Protein AF-A0A9P1DZQ3-F1 (afdb_monomer_lite)

Structure (mmCIF, N/CA/C/O backbone):
data_AF-A0A9P1DZQ3-F1
#
_entry.id   AF-A0A9P1DZQ3-F1
#
loop_
_atom_site.group_PDB
_atom_site.id
_atom_site.type_symbol
_atom_site.label_atom_id
_atom_site.label_alt_id
_atom_site.label_comp_id
_atom_site.label_asym_id
_atom_site.label_entity_id
_atom_site.label_seq_id
_atom_site.pdbx_PDB_ins_code
_atom_site.Cartn_x
_atom_site.Cartn_y
_atom_site.Cartn_z
_atom_site.occupancy
_atom_site.B_iso_or_equiv
_atom_site.auth_seq_id
_atom_site.auth_comp_id
_atom_site.auth_asym_id
_atom_site.auth_atom_id
_atom_site.pdbx_PDB_model_num
ATOM 1 N N . MET A 1 1 ? -37.084 24.582 -12.653 1.00 41.56 1 MET A N 1
ATOM 2 C CA . MET A 1 1 ? -35.909 24.182 -11.849 1.00 41.56 1 MET A CA 1
ATOM 3 C C . MET A 1 1 ? -35.627 22.712 -12.098 1.00 41.56 1 MET A C 1
ATOM 5 O O . MET A 1 1 ? -36.540 21.919 -11.925 1.00 41.56 1 MET A O 1
ATOM 9 N N . ALA A 1 2 ? -34.398 22.374 -12.483 1.00 39.38 2 ALA A N 1
ATOM 10 C CA . ALA A 1 2 ? -33.793 21.045 -12.366 1.00 39.38 2 ALA A CA 1
ATOM 11 C C . ALA A 1 2 ? -32.259 21.233 -12.365 1.00 39.38 2 ALA A C 1
ATOM 13 O O . ALA A 1 2 ? -31.767 22.214 -12.914 1.00 39.38 2 ALA A O 1
ATOM 14 N N . SER A 1 3 ? -31.543 20.355 -11.671 1.00 36.09 3 SER A N 1
ATOM 15 C CA . SER A 1 3 ? -30.169 20.495 -11.164 1.00 36.09 3 SER A CA 1
ATOM 16 C C . SER A 1 3 ? -29.034 20.879 -12.144 1.00 36.09 3 SER A C 1
ATOM 18 O O . SER A 1 3 ? -28.839 20.216 -13.150 1.00 36.09 3 SER A O 1
ATOM 20 N N . LEU A 1 4 ? -28.230 21.870 -11.716 1.00 35.09 4 LEU A N 1
ATOM 21 C CA . LEU A 1 4 ? -26.769 21.832 -11.439 1.00 35.09 4 LEU A CA 1
ATOM 22 C C . LEU A 1 4 ? -25.704 21.361 -12.473 1.00 35.09 4 LEU A C 1
ATOM 24 O O . LEU A 1 4 ? -25.807 20.296 -13.063 1.00 35.09 4 LEU A O 1
ATOM 28 N N . ASN A 1 5 ? -24.568 22.086 -12.411 1.00 31.86 5 ASN A N 1
ATOM 29 C CA . ASN A 1 5 ? -23.155 21.720 -12.691 1.00 31.86 5 ASN A CA 1
ATOM 30 C C . ASN A 1 5 ? -22.723 21.510 -14.163 1.00 31.86 5 ASN A C 1
ATOM 32 O O . ASN A 1 5 ? -23.105 20.532 -14.786 1.00 31.86 5 ASN A O 1
ATOM 36 N N . TYR A 1 6 ? -21.998 22.434 -14.812 1.00 35.94 6 TYR A N 1
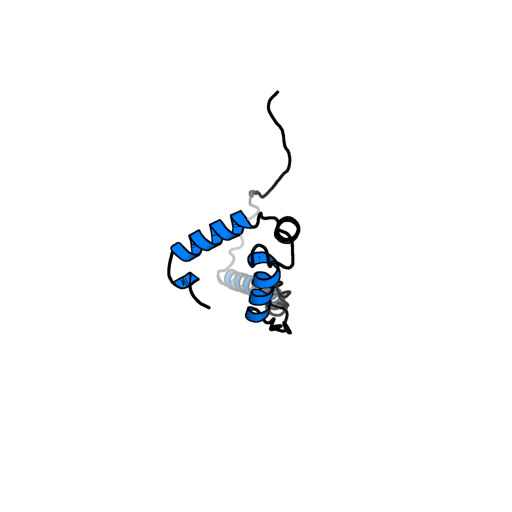ATOM 37 C CA . TYR A 1 6 ? -20.618 22.940 -14.589 1.00 35.94 6 TYR A CA 1
ATOM 38 C C . TYR A 1 6 ? -19.504 22.115 -15.283 1.00 35.94 6 TYR A C 1
ATOM 40 O O . TYR A 1 6 ? -19.441 20.899 -15.150 1.00 35.94 6 TYR A O 1
ATOM 48 N N . GLU A 1 7 ? -18.600 22.866 -15.928 1.00 33.88 7 GLU A N 1
ATOM 49 C CA . GLU A 1 7 ? -17.315 22.510 -16.566 1.00 33.88 7 GLU A CA 1
ATOM 50 C C . GLU A 1 7 ? -17.312 21.886 -17.983 1.00 33.88 7 GLU A C 1
ATOM 52 O O . GLU A 1 7 ? -18.351 21.544 -18.544 1.00 3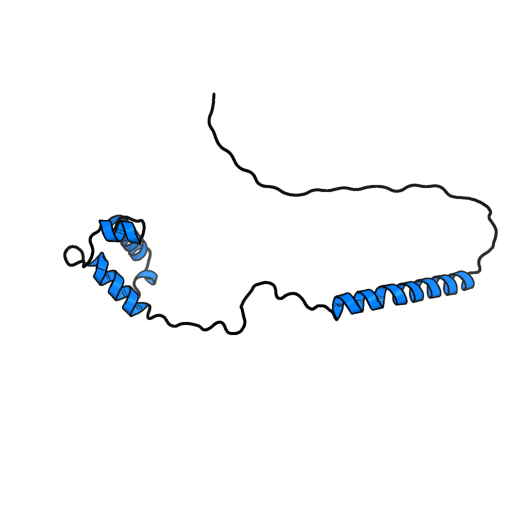3.88 7 GLU A O 1
ATOM 57 N N . SER A 1 8 ? -16.132 21.919 -18.619 1.00 43.28 8 SER A N 1
ATOM 58 C CA . SER A 1 8 ? -15.939 21.976 -20.083 1.00 43.28 8 SER A CA 1
ATOM 59 C C . SER A 1 8 ? -14.942 20.934 -20.592 1.00 43.28 8 SER A C 1
ATOM 61 O O . SER A 1 8 ? -13.991 20.629 -19.882 1.00 43.28 8 SER A O 1
ATOM 63 N N . GLU A 1 9 ? -15.056 20.522 -21.859 1.00 30.39 9 GLU A N 1
ATOM 64 C CA . GLU A 1 9 ? -13.937 19.964 -22.643 1.00 30.39 9 GLU A CA 1
ATOM 65 C C . GLU A 1 9 ? -14.167 20.150 -24.164 1.00 30.39 9 GLU A C 1
ATOM 67 O O . GLU A 1 9 ? -15.207 20.669 -24.576 1.00 30.39 9 GLU A O 1
ATOM 72 N N . SER A 1 10 ? -13.170 19.832 -25.000 1.00 40.19 10 SER A N 1
ATOM 73 C CA . SER A 1 10 ? -13.002 20.357 -26.376 1.00 40.19 10 SER A CA 1
ATOM 74 C C . SER A 1 10 ? -12.562 19.303 -27.403 1.00 40.19 10 SER A C 1
ATOM 76 O O . SER A 1 10 ? -11.889 18.366 -26.988 1.00 40.19 10 SER A O 1
ATOM 78 N N . ASP A 1 11 ? -12.798 19.518 -28.715 1.00 31.81 11 ASP A N 1
ATOM 79 C CA . ASP A 1 11 ? -11.744 19.611 -29.770 1.00 31.81 11 ASP A CA 1
ATOM 80 C C . ASP A 1 11 ? -12.304 19.904 -31.210 1.00 31.81 11 ASP A C 1
ATOM 82 O O . ASP A 1 11 ? -13.514 20.005 -31.403 1.00 31.81 11 ASP A O 1
ATOM 86 N N . SER A 1 12 ? -11.387 20.105 -32.177 1.00 38.28 12 SER A N 1
ATOM 87 C CA . SER A 1 12 ? -11.423 20.215 -33.661 1.00 38.28 12 SER A CA 1
ATOM 88 C C . SER A 1 12 ? -12.576 19.559 -34.470 1.00 38.28 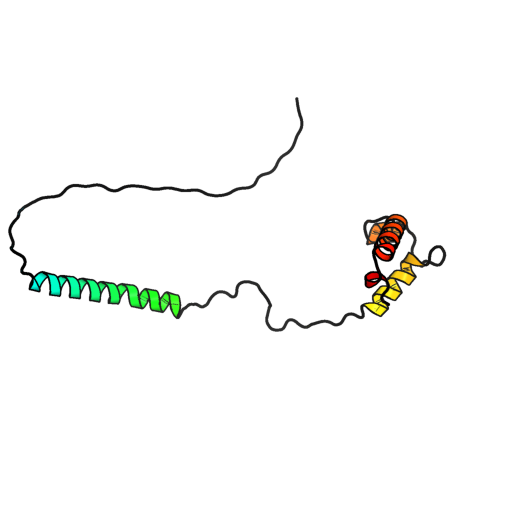12 SER A C 1
ATOM 90 O O . SER A 1 12 ? -13.209 18.608 -34.028 1.00 38.28 12 SER A O 1
ATOM 92 N N . GLY A 1 13 ? -12.918 19.965 -35.712 1.00 29.03 13 GLY A N 1
ATOM 93 C CA . GLY A 1 13 ? -12.374 20.945 -36.693 1.00 29.03 13 GLY A CA 1
ATOM 94 C C . GLY A 1 13 ? -13.415 21.197 -37.830 1.00 29.03 13 GLY A C 1
ATOM 95 O O . GLY A 1 13 ? -14.601 21.160 -37.527 1.00 29.03 13 GLY A O 1
ATOM 96 N N . THR A 1 14 ? -13.185 21.436 -39.141 1.00 33.62 14 THR A N 1
ATOM 97 C CA . THR A 1 14 ? -12.025 21.600 -40.064 1.00 33.62 14 THR A CA 1
ATOM 98 C C . THR A 1 14 ? -12.543 22.202 -41.413 1.00 33.62 14 THR A C 1
ATOM 100 O O . THR A 1 14 ? -13.709 22.006 -41.744 1.00 33.62 14 THR A O 1
ATOM 103 N N . SER A 1 15 ? -11.722 22.894 -42.231 1.00 31.25 15 SER A N 1
ATOM 104 C CA . SER A 1 15 ? -12.084 23.478 -43.561 1.00 31.25 15 SER A CA 1
ATOM 105 C C . SER A 1 15 ? -10.873 23.409 -44.528 1.00 31.25 15 SER A C 1
ATOM 107 O O . SER A 1 15 ? -9.755 23.567 -44.054 1.00 31.25 15 SER A O 1
ATOM 109 N N . SER A 1 16 ? -10.935 23.043 -45.827 1.00 47.16 16 SER A N 1
ATOM 110 C CA . SER A 1 16 ? -11.677 23.596 -46.999 1.00 47.16 16 SER A CA 1
ATOM 111 C C . SER A 1 16 ? -11.243 25.046 -47.332 1.00 47.16 16 SER A C 1
ATOM 113 O O . SER A 1 16 ? -11.084 25.830 -46.403 1.00 47.16 16 SER A O 1
ATOM 115 N N . THR A 1 17 ? -10.975 25.487 -48.577 1.00 36.03 17 THR A N 1
ATOM 116 C CA . THR A 1 17 ? -11.751 25.317 -49.834 1.00 36.03 17 THR A CA 1
ATOM 117 C C . THR A 1 17 ? -10.959 25.544 -51.156 1.00 36.03 17 THR A C 1
ATOM 119 O O . THR A 1 17 ? -9.980 26.279 -51.169 1.00 36.03 17 THR A O 1
ATOM 122 N N . ARG A 1 18 ? -11.484 25.008 -52.282 1.00 39.00 18 ARG A N 1
ATOM 123 C CA . ARG A 1 18 ? -11.679 25.602 -53.653 1.00 39.00 18 ARG A CA 1
ATOM 124 C C . ARG A 1 18 ? -10.860 26.873 -54.027 1.00 39.00 18 ARG A C 1
ATOM 126 O O . ARG A 1 18 ? -11.007 27.871 -53.339 1.00 39.00 18 ARG A O 1
ATOM 133 N N . SER A 1 19 ? -10.002 26.928 -55.068 1.00 49.75 19 SER A N 1
ATOM 134 C CA . SER A 1 19 ? -10.160 26.749 -56.551 1.00 49.75 19 SER A CA 1
ATOM 135 C C . SER A 1 19 ? -10.559 28.027 -57.340 1.00 49.75 19 SER A C 1
ATOM 137 O O . SER A 1 19 ? -11.052 28.956 -56.717 1.00 49.75 19 SER A O 1
ATOM 139 N N . LEU A 1 20 ? -10.483 27.990 -58.695 1.00 37.09 20 LEU A N 1
ATOM 140 C CA . LEU A 1 20 ? -10.859 29.018 -59.722 1.00 37.09 20 LEU A CA 1
ATOM 141 C C . LEU A 1 20 ? -9.718 29.989 -60.159 1.00 37.09 20 LEU A C 1
ATOM 143 O O . LEU A 1 20 ? -8.907 30.356 -59.322 1.00 37.09 20 LEU A O 1
ATOM 147 N N . SER A 1 21 ? -9.585 30.470 -61.419 1.00 42.66 21 SER A N 1
ATOM 148 C CA . SER A 1 21 ? -10.174 30.060 -62.727 1.00 42.66 21 SER A CA 1
ATOM 149 C C . SER A 1 21 ? -9.587 30.813 -63.963 1.00 42.66 21 SER A C 1
ATOM 151 O O . SER A 1 21 ? -9.196 31.965 -63.836 1.00 42.66 21 SER A O 1
ATOM 153 N N . LEU A 1 22 ? -9.709 30.216 -65.169 1.00 30.20 22 LEU A N 1
ATOM 154 C CA . LEU A 1 22 ? -9.884 30.861 -66.507 1.00 30.20 22 LEU A CA 1
ATOM 155 C C . LEU A 1 22 ? -8.724 31.611 -67.237 1.00 30.20 22 LEU A C 1
ATOM 157 O O . LEU A 1 22 ? -8.737 32.821 -67.411 1.00 30.20 22 LEU A O 1
ATOM 161 N N . THR A 1 23 ? -7.813 30.826 -67.827 1.00 44.44 23 THR A N 1
ATOM 162 C CA . THR A 1 23 ? -7.450 30.763 -69.278 1.00 44.44 23 THR A CA 1
ATOM 163 C C . THR A 1 23 ? -7.433 31.984 -70.243 1.00 44.44 23 THR A C 1
ATOM 165 O O . THR A 1 23 ? -8.430 32.681 -70.396 1.00 44.44 23 THR A O 1
ATOM 168 N N . LYS A 1 24 ? -6.424 31.940 -71.148 1.00 46.25 24 LYS A N 1
ATOM 169 C CA . LYS A 1 24 ? -6.359 32.397 -72.573 1.00 46.25 24 LYS A CA 1
ATOM 170 C C . LYS A 1 24 ? -5.982 33.857 -72.918 1.00 46.25 24 LYS A C 1
ATOM 172 O O . LYS A 1 24 ? -6.834 34.732 -73.033 1.00 46.25 24 LYS A O 1
ATOM 177 N N . LYS A 1 25 ? -4.738 34.013 -73.397 1.00 40.41 25 LYS A N 1
ATOM 178 C CA . LYS A 1 25 ? -4.405 34.745 -74.639 1.00 40.41 25 LYS A CA 1
ATOM 179 C C . LYS A 1 25 ? -3.428 33.917 -75.493 1.00 40.41 25 LYS A C 1
ATOM 181 O O . LYS A 1 25 ? -2.608 33.201 -74.935 1.00 40.41 25 LYS A O 1
ATOM 186 N N . SER A 1 26 ? -3.570 34.029 -76.817 1.00 32.72 26 SER A N 1
ATOM 187 C CA . SER A 1 26 ? -2.604 33.655 -77.874 1.00 32.72 26 SER A CA 1
ATOM 188 C C . SER A 1 26 ? -1.843 32.319 -77.754 1.00 32.72 26 SER A C 1
ATOM 190 O O . SER A 1 26 ? -0.718 32.264 -77.265 1.00 32.72 26 SER A O 1
ATOM 192 N N . PHE A 1 27 ? -2.424 31.293 -78.381 1.00 42.50 27 PHE A N 1
ATOM 193 C CA . PHE A 1 27 ? -1.698 30.426 -79.324 1.00 42.50 27 PHE A CA 1
ATOM 194 C C . PHE A 1 27 ? -1.040 31.313 -80.425 1.00 42.50 27 PHE A C 1
ATOM 196 O O . PHE A 1 27 ? -1.537 32.413 -80.670 1.00 42.50 27 PHE A O 1
ATOM 203 N N . ASP A 1 28 ? 0.055 30.961 -81.104 1.00 49.81 28 ASP A N 1
ATOM 204 C CA . ASP A 1 28 ? 0.811 29.703 -81.137 1.00 49.81 28 ASP A CA 1
ATOM 205 C C . ASP A 1 28 ? 2.317 29.926 -80.909 1.00 49.81 28 ASP A C 1
ATOM 207 O O . ASP A 1 28 ? 2.942 30.773 -81.548 1.00 49.81 28 ASP A O 1
ATOM 211 N N . LYS A 1 29 ? 2.935 29.052 -80.111 1.00 51.00 29 LYS A N 1
ATOM 212 C CA . LYS A 1 29 ? 4.301 28.578 -80.361 1.00 51.00 29 LYS A CA 1
ATOM 213 C C . LYS A 1 29 ? 4.236 27.058 -80.267 1.00 51.00 29 LYS A C 1
ATOM 215 O O . LYS A 1 29 ? 3.890 26.538 -79.210 1.00 51.00 29 LYS A O 1
ATOM 220 N N . GLN A 1 30 ? 4.532 26.361 -81.364 1.00 54.38 30 GLN A N 1
ATOM 221 C CA . GLN A 1 30 ? 4.682 24.902 -81.373 1.00 54.38 30 GLN A CA 1
ATOM 222 C C . GLN A 1 30 ? 5.943 24.557 -80.571 1.00 54.38 30 GLN A C 1
ATOM 224 O O . GLN A 1 30 ? 7.040 24.489 -81.122 1.00 54.38 30 GLN A O 1
ATOM 229 N N . LEU A 1 31 ? 5.785 24.454 -79.251 1.00 49.91 31 LEU A N 1
ATOM 230 C CA . LEU A 1 31 ? 6.843 24.092 -78.318 1.00 49.91 31 LEU A CA 1
ATOM 231 C C . LEU A 1 31 ? 7.281 22.667 -78.661 1.00 49.91 31 LEU A C 1
ATOM 233 O O . LEU A 1 31 ? 6.453 21.752 -78.685 1.00 49.91 31 LEU A O 1
ATOM 237 N N . THR A 1 32 ? 8.549 22.492 -79.027 1.00 62.06 32 THR A N 1
ATOM 238 C CA . THR A 1 32 ? 9.026 21.191 -79.490 1.00 62.06 32 THR A CA 1
ATOM 239 C C . THR A 1 32 ? 9.035 20.208 -78.328 1.00 62.06 32 THR A C 1
ATOM 241 O O . THR A 1 32 ? 9.066 20.586 -77.155 1.00 62.06 32 THR A O 1
ATOM 244 N N . ARG A 1 33 ? 8.988 18.911 -78.640 1.00 55.69 33 ARG A N 1
ATOM 245 C CA . ARG A 1 33 ? 8.973 17.871 -77.604 1.00 55.69 33 ARG A CA 1
ATOM 246 C C . ARG A 1 33 ? 10.210 17.959 -76.704 1.00 55.69 33 ARG A C 1
ATOM 248 O O . ARG A 1 33 ? 10.114 17.684 -75.514 1.00 55.69 33 ARG A O 1
ATOM 255 N N . ASP A 1 34 ? 11.320 18.401 -77.283 1.00 60.06 34 ASP A N 1
ATOM 256 C CA . ASP A 1 34 ? 12.624 18.518 -76.643 1.00 60.06 34 ASP A CA 1
ATOM 257 C C . ASP A 1 34 ? 12.710 19.774 -75.756 1.00 60.06 34 ASP A C 1
ATOM 259 O O . ASP A 1 34 ? 13.220 19.678 -74.642 1.00 60.06 34 ASP A O 1
ATOM 263 N N . ASP A 1 35 ? 12.090 20.901 -76.158 1.00 60.44 35 ASP A N 1
ATOM 264 C CA . ASP A 1 35 ? 11.893 22.068 -75.274 1.00 60.44 35 ASP A CA 1
ATOM 265 C C . ASP A 1 35 ? 11.176 21.654 -73.970 1.00 60.44 35 ASP A C 1
ATOM 267 O O . ASP A 1 35 ? 11.568 22.064 -72.879 1.00 60.44 35 ASP A O 1
ATOM 271 N N . VAL A 1 36 ? 10.139 20.809 -74.072 1.00 61.78 36 VAL A N 1
ATOM 272 C CA . VAL A 1 36 ? 9.366 20.325 -72.912 1.00 61.78 36 VAL A CA 1
ATOM 273 C C . VAL A 1 36 ? 10.187 19.379 -72.034 1.00 61.78 36 VAL A C 1
ATOM 275 O O . VAL A 1 36 ? 10.047 19.419 -70.809 1.00 61.78 36 VAL A O 1
ATOM 278 N N . TYR A 1 37 ? 11.051 18.538 -72.610 1.00 60.25 37 TYR A N 1
ATOM 279 C CA . TYR A 1 37 ? 11.940 17.690 -71.812 1.00 60.25 37 TYR A CA 1
ATOM 280 C C . TYR A 1 37 ? 12.984 18.517 -71.058 1.00 60.25 37 TYR A C 1
ATOM 282 O O . TYR A 1 37 ? 13.155 18.299 -69.863 1.00 60.25 37 TYR A O 1
ATOM 290 N N . GLU A 1 38 ? 13.606 19.521 -71.681 1.00 62.09 38 GLU A N 1
ATOM 291 C CA . GLU A 1 38 ? 14.555 20.390 -70.973 1.00 62.09 38 GLU A CA 1
ATOM 292 C C . GLU A 1 38 ? 13.874 21.308 -69.944 1.00 62.09 38 GLU A C 1
ATOM 294 O O . GLU A 1 38 ? 14.383 21.468 -68.834 1.00 62.09 38 GLU A O 1
ATOM 299 N N . GLU A 1 39 ? 12.682 21.845 -70.229 1.00 62.03 39 GLU A N 1
ATOM 300 C CA . GLU A 1 39 ? 11.918 22.628 -69.249 1.00 62.03 39 GLU A CA 1
ATOM 301 C C . GLU A 1 39 ? 11.455 21.760 -68.065 1.00 62.03 39 GLU A C 1
ATOM 303 O O . GLU A 1 39 ? 11.554 22.185 -66.911 1.00 62.03 39 GLU A O 1
ATOM 308 N N . THR A 1 40 ? 10.997 20.525 -68.294 1.00 65.69 40 THR A N 1
ATOM 309 C CA . THR A 1 40 ? 10.621 19.620 -67.192 1.00 65.69 40 THR A CA 1
ATOM 310 C C . THR A 1 40 ? 11.834 19.110 -66.416 1.00 65.69 40 THR A C 1
ATOM 312 O O . THR A 1 40 ? 11.775 19.093 -65.187 1.00 65.69 40 THR A O 1
ATOM 315 N N . ASN A 1 41 ? 12.957 18.805 -67.073 1.00 71.00 41 ASN A N 1
ATOM 316 C CA . ASN A 1 41 ? 14.228 18.498 -66.408 1.00 71.00 41 ASN A CA 1
ATOM 317 C C . ASN A 1 41 ? 14.686 19.671 -65.528 1.00 71.00 41 ASN A C 1
ATOM 319 O O . ASN A 1 41 ? 15.007 19.470 -64.358 1.00 71.00 41 ASN A O 1
ATOM 323 N N . SER A 1 42 ? 14.649 20.900 -66.053 1.00 74.06 42 SER A N 1
ATOM 324 C CA . SER A 1 42 ? 14.992 22.119 -65.314 1.00 74.06 42 SER A CA 1
ATOM 325 C C . SER A 1 42 ? 14.090 22.315 -64.092 1.00 74.06 42 SER A C 1
ATOM 327 O O . SER A 1 42 ? 14.590 22.478 -62.979 1.00 74.06 42 SER A O 1
ATOM 329 N N . ASN A 1 43 ? 12.768 22.183 -64.255 1.00 74.56 43 ASN A N 1
ATOM 330 C CA . ASN A 1 43 ? 11.808 22.275 -63.154 1.00 74.56 43 ASN A CA 1
ATOM 331 C C . ASN A 1 43 ? 11.998 21.167 -62.102 1.00 74.56 43 ASN A C 1
ATOM 333 O O . ASN A 1 43 ? 11.894 21.443 -60.907 1.00 74.56 43 ASN A O 1
ATOM 337 N N . VAL A 1 44 ? 12.314 19.931 -62.502 1.00 82.06 44 VAL A N 1
ATOM 338 C CA . VAL A 1 44 ? 12.610 18.824 -61.573 1.00 82.06 44 VAL A CA 1
ATOM 339 C C . VAL A 1 44 ? 13.905 19.097 -60.807 1.00 82.06 44 VAL A C 1
ATOM 341 O O . VAL A 1 44 ? 13.910 19.016 -59.580 1.00 82.06 44 VAL A O 1
ATOM 344 N N . VAL A 1 45 ? 14.979 19.500 -61.493 1.00 85.88 45 VAL A N 1
ATOM 345 C CA . VAL A 1 45 ? 16.258 19.869 -60.867 1.00 85.88 45 VAL A CA 1
ATOM 346 C C . VAL A 1 45 ? 16.077 21.039 -59.900 1.00 85.88 45 VAL A C 1
ATOM 348 O O . VAL A 1 45 ? 16.527 20.953 -58.761 1.00 85.88 45 VAL A O 1
ATOM 351 N N . GLN A 1 46 ? 15.371 22.098 -60.296 1.00 78.19 46 GLN A N 1
ATOM 352 C CA . GLN A 1 46 ? 15.098 23.262 -59.450 1.00 78.19 46 GLN A CA 1
ATOM 353 C C . GLN A 1 46 ? 14.232 22.894 -58.233 1.00 78.19 46 GLN A C 1
ATOM 355 O O . GLN A 1 46 ? 14.523 23.325 -57.116 1.00 78.19 46 GLN A O 1
ATOM 360 N N . THR A 1 47 ? 13.229 22.029 -58.417 1.00 83.56 47 THR A N 1
ATOM 361 C CA . THR A 1 47 ? 12.423 21.462 -57.322 1.00 83.56 47 THR A CA 1
ATOM 362 C C . THR A 1 47 ? 13.304 20.675 -56.349 1.00 83.56 47 THR A C 1
ATOM 364 O O . THR A 1 47 ? 13.241 20.901 -55.141 1.00 83.56 47 THR A O 1
ATOM 367 N N . CYS A 1 48 ? 14.188 19.807 -56.846 1.00 85.19 48 CYS A N 1
ATOM 368 C CA . CYS A 1 48 ? 15.146 19.082 -56.015 1.00 85.19 48 CYS A CA 1
ATOM 369 C C . CYS A 1 48 ? 16.111 20.032 -55.284 1.00 85.19 48 CYS A C 1
ATOM 371 O O . CYS A 1 48 ? 16.314 19.869 -54.086 1.00 85.19 48 CYS A O 1
ATOM 373 N N . VAL A 1 49 ? 16.654 21.053 -55.950 1.00 89.44 49 VAL A N 1
ATOM 374 C CA . VAL A 1 49 ? 17.576 22.036 -55.348 1.00 89.44 49 VAL A CA 1
ATOM 375 C C . VAL A 1 49 ? 16.920 22.845 -54.222 1.00 89.44 49 VAL A C 1
ATOM 377 O O . VAL A 1 49 ? 17.606 23.194 -53.267 1.00 89.44 49 VAL A O 1
ATOM 380 N N . VAL A 1 50 ? 15.609 23.102 -54.272 1.00 88.31 50 VAL A N 1
ATOM 381 C CA . VAL A 1 50 ? 14.882 23.771 -53.175 1.00 88.31 50 VAL A CA 1
ATOM 382 C C . VAL A 1 50 ? 14.467 22.785 -52.078 1.00 88.31 50 VAL A C 1
ATOM 384 O O . VAL A 1 50 ? 14.709 23.032 -50.896 1.00 88.31 50 VAL A O 1
ATOM 387 N N . HIS A 1 51 ? 13.854 21.656 -52.438 1.00 85.62 51 HIS A N 1
ATOM 388 C CA . HIS A 1 51 ? 13.261 20.747 -51.456 1.00 85.62 51 HIS A CA 1
ATOM 389 C C . HIS A 1 51 ? 14.276 19.813 -50.789 1.00 85.62 51 HIS A C 1
ATOM 391 O O . HIS A 1 51 ? 14.113 19.510 -49.609 1.00 85.62 51 HIS A O 1
ATOM 397 N N . VAL A 1 52 ? 15.337 19.370 -51.474 1.00 88.44 52 VAL A N 1
ATOM 398 C CA . VAL A 1 52 ? 16.325 18.446 -50.886 1.00 88.44 52 VAL A CA 1
ATOM 399 C C . VAL A 1 52 ? 17.089 19.091 -49.723 1.00 88.44 52 VAL A C 1
ATOM 401 O O . VAL A 1 52 ? 17.154 18.446 -48.680 1.00 88.44 52 VAL A O 1
ATOM 404 N N . PRO A 1 53 ? 17.583 20.345 -49.786 1.00 85.50 53 PRO A N 1
ATOM 405 C CA . PRO A 1 53 ? 18.181 20.998 -48.620 1.00 85.50 53 PRO A CA 1
ATOM 406 C C . PRO A 1 53 ? 17.204 21.168 -47.453 1.00 85.50 53 PRO A C 1
ATOM 408 O O . PRO A 1 53 ? 17.603 20.954 -46.316 1.00 85.50 53 PRO A O 1
ATOM 411 N N . VAL A 1 54 ? 15.922 21.462 -47.705 1.00 82.44 54 VAL A N 1
ATOM 412 C CA . VAL A 1 54 ? 14.896 21.552 -46.645 1.00 82.44 54 VAL A CA 1
ATOM 413 C C . VAL A 1 54 ? 14.623 20.182 -46.011 1.00 82.44 54 VAL A C 1
ATOM 415 O O . VAL A 1 54 ? 14.561 20.067 -44.786 1.00 82.44 54 VAL A O 1
ATOM 418 N N . MET A 1 55 ? 14.519 19.122 -46.817 1.00 80.06 55 MET A N 1
ATOM 419 C CA . MET A 1 55 ? 14.381 17.745 -46.329 1.00 80.06 55 MET A CA 1
ATOM 420 C C . MET A 1 55 ? 15.626 17.311 -45.543 1.00 80.06 55 MET A C 1
ATOM 422 O O . MET A 1 55 ? 15.507 16.793 -44.442 1.00 80.06 55 MET A O 1
ATOM 426 N N . ILE A 1 56 ? 16.832 17.593 -46.039 1.00 80.31 56 ILE A N 1
ATOM 427 C CA . ILE A 1 56 ? 18.091 17.320 -45.332 1.00 80.31 56 ILE A CA 1
ATOM 428 C C . ILE A 1 56 ? 18.175 18.125 -44.029 1.00 80.31 56 ILE A C 1
ATOM 430 O O . ILE A 1 56 ? 18.581 17.573 -43.011 1.00 80.31 56 ILE A O 1
ATOM 434 N N . SER A 1 57 ? 17.755 19.392 -44.006 1.00 73.25 57 SER A N 1
ATOM 435 C CA . SER A 1 57 ? 17.684 20.178 -42.771 1.00 73.25 57 SER A CA 1
ATOM 436 C C . SER A 1 57 ? 16.683 19.585 -41.781 1.00 73.25 57 SER A C 1
ATOM 438 O O . SER A 1 57 ? 17.024 19.413 -40.618 1.00 73.25 57 SER A O 1
ATOM 440 N N . THR A 1 58 ? 15.477 19.214 -42.211 1.00 65.94 58 THR A N 1
ATOM 441 C CA . THR A 1 58 ? 14.488 18.602 -41.306 1.00 65.94 58 THR A CA 1
ATOM 442 C C . THR A 1 58 ? 14.918 17.222 -40.804 1.00 65.94 58 THR A C 1
ATOM 444 O O . THR A 1 58 ? 14.660 16.926 -39.644 1.00 65.94 58 THR A O 1
ATOM 447 N N . LEU A 1 59 ? 15.621 16.422 -41.618 1.00 71.12 59 LEU A N 1
ATOM 448 C CA . LEU A 1 59 ? 16.056 15.055 -41.294 1.00 71.12 59 LEU A CA 1
ATOM 449 C C . LEU A 1 59 ? 17.384 14.983 -40.514 1.00 71.12 59 LEU A C 1
ATOM 451 O O . LEU A 1 59 ? 17.510 14.181 -39.594 1.00 71.12 59 LEU A O 1
ATOM 455 N N . LEU A 1 60 ? 18.383 15.809 -40.845 1.00 66.06 60 LEU A N 1
ATOM 456 C CA . LEU A 1 60 ? 19.682 15.831 -40.148 1.00 66.06 60 LEU A CA 1
ATOM 457 C C . LEU A 1 60 ? 19.700 16.789 -38.951 1.00 66.06 60 LEU A C 1
ATOM 459 O O . LEU A 1 60 ? 20.476 16.588 -38.017 1.00 66.06 60 LEU A O 1
ATOM 463 N N . VAL A 1 61 ? 18.826 17.801 -38.937 1.00 62.53 61 VAL A N 1
ATOM 464 C CA . VAL A 1 61 ? 18.547 18.619 -37.744 1.00 62.53 61 VAL A CA 1
ATOM 465 C C . VAL A 1 61 ? 17.342 18.050 -36.973 1.00 62.53 61 VAL A C 1
ATOM 467 O O . VAL A 1 61 ? 16.725 18.757 -36.177 1.00 62.53 61 VAL A O 1
ATOM 470 N N . GLU A 1 62 ? 17.067 16.738 -37.090 1.00 57.72 62 GLU A N 1
ATOM 471 C CA . GLU A 1 62 ? 16.265 15.975 -36.117 1.00 57.72 62 GLU A CA 1
ATOM 472 C C . GLU A 1 62 ? 16.988 15.863 -34.757 1.00 57.72 62 GLU A C 1
ATOM 474 O O . GLU A 1 62 ? 17.178 14.787 -34.183 1.00 57.72 62 GLU A O 1
ATOM 479 N N . LYS A 1 63 ? 17.276 17.009 -34.131 1.00 58.06 63 LYS A N 1
ATOM 480 C CA . LYS A 1 63 ? 17.220 17.112 -32.673 1.00 58.06 63 LYS A CA 1
ATOM 481 C C . LYS A 1 63 ? 15.759 16.966 -32.258 1.00 58.06 63 LYS A C 1
ATOM 483 O O . LYS A 1 63 ? 15.123 17.929 -31.832 1.00 58.06 63 LYS A O 1
ATOM 488 N N . LYS A 1 64 ? 15.236 15.741 -32.371 1.00 59.22 64 LYS A N 1
ATOM 489 C CA . LYS A 1 64 ? 14.013 15.321 -31.693 1.00 59.22 64 LYS A CA 1
ATOM 490 C C . LYS A 1 64 ? 14.207 15.666 -30.226 1.00 59.22 64 LYS A C 1
ATOM 492 O O . LYS A 1 64 ? 14.996 15.021 -29.536 1.00 59.22 64 LYS A O 1
ATOM 497 N N . LEU A 1 65 ? 13.519 16.715 -29.772 1.00 60.09 65 LEU A N 1
ATOM 498 C CA . LEU A 1 65 ? 13.393 17.017 -28.353 1.00 60.09 65 LEU A CA 1
ATOM 499 C C . LEU A 1 65 ? 12.968 15.705 -27.685 1.00 60.09 65 LEU A C 1
ATOM 501 O O . LEU A 1 65 ? 11.958 15.129 -28.114 1.00 60.09 65 LEU A O 1
ATOM 505 N N . PRO A 1 66 ? 13.756 15.170 -26.733 1.00 62.00 66 PRO A N 1
ATOM 506 C CA . PRO A 1 66 ? 13.484 13.857 -26.179 1.00 62.00 66 PRO A CA 1
ATOM 507 C C . PRO A 1 66 ? 12.119 13.920 -25.507 1.00 62.00 66 PRO A C 1
ATOM 509 O O . PRO A 1 66 ? 11.950 14.571 -24.474 1.00 62.00 66 PRO A O 1
ATOM 512 N N . HIS A 1 67 ? 11.136 13.272 -26.137 1.00 62.81 67 HIS A N 1
ATOM 513 C CA . HIS A 1 67 ? 9.792 13.143 -25.593 1.00 62.81 67 HIS A CA 1
ATOM 514 C C . HIS A 1 67 ? 9.945 12.535 -24.195 1.00 62.81 67 HIS A C 1
ATOM 516 O O . HIS A 1 67 ? 10.776 11.642 -24.023 1.00 62.81 67 HIS A O 1
ATOM 522 N N . GLY A 1 68 ? 9.218 13.066 -23.206 1.00 67.38 68 GLY A N 1
ATOM 523 C CA . GLY A 1 68 ? 9.580 13.062 -21.775 1.00 67.38 68 GLY A CA 1
ATOM 524 C C . GLY A 1 68 ? 9.602 11.721 -21.021 1.00 67.38 68 GLY A C 1
ATOM 525 O O . GLY A 1 68 ? 9.223 11.680 -19.853 1.00 67.38 68 GLY A O 1
ATOM 526 N N . GLY A 1 69 ? 10.023 10.634 -21.665 1.00 73.19 69 GLY A N 1
ATOM 527 C CA . GLY A 1 69 ? 10.254 9.319 -21.087 1.00 73.19 69 GLY A CA 1
ATOM 528 C C . GLY A 1 69 ? 11.509 9.241 -20.210 1.00 73.19 69 GLY A C 1
ATOM 529 O O . GLY A 1 69 ? 11.964 10.221 -19.620 1.00 73.19 69 GLY A O 1
ATOM 530 N N . SER A 1 70 ? 12.046 8.025 -20.071 1.00 69.62 70 SER A N 1
ATOM 531 C CA . SER A 1 70 ? 13.032 7.685 -19.038 1.00 69.62 70 SER A CA 1
ATOM 532 C C . SER A 1 70 ? 14.273 8.583 -19.061 1.00 69.62 70 SER A C 1
ATOM 534 O O . SER A 1 70 ? 15.152 8.423 -19.907 1.00 69.62 70 SER A O 1
ATOM 536 N N . LYS A 1 71 ? 14.393 9.471 -18.065 1.00 72.06 71 LYS A N 1
ATOM 537 C CA . LYS A 1 71 ? 15.614 10.252 -17.846 1.00 72.06 71 LYS A CA 1
ATOM 538 C C . LYS A 1 71 ? 16.796 9.311 -17.610 1.00 72.06 71 LYS A C 1
ATOM 540 O O . LYS A 1 71 ? 16.759 8.457 -16.719 1.00 72.06 71 LYS A O 1
ATOM 545 N N . PHE A 1 72 ? 17.841 9.486 -18.413 1.00 74.12 72 PHE A N 1
ATOM 546 C CA . PHE A 1 72 ? 19.128 8.827 -18.220 1.00 74.12 72 PHE A CA 1
ATOM 547 C C . PHE A 1 72 ? 19.651 9.131 -16.804 1.00 74.12 72 PHE A C 1
ATOM 549 O O . PHE A 1 72 ? 19.524 10.260 -16.331 1.00 74.12 72 PHE A O 1
ATOM 556 N N . GLY A 1 73 ? 20.167 8.119 -16.099 1.00 80.12 73 GLY A N 1
ATOM 557 C CA . GLY A 1 73 ? 20.537 8.235 -14.680 1.00 80.12 73 GLY A CA 1
ATOM 558 C C . GLY A 1 73 ? 19.421 7.933 -13.662 1.00 80.12 73 GLY A C 1
ATOM 559 O O . GLY A 1 73 ? 19.587 8.226 -12.479 1.00 80.12 73 GLY A O 1
ATOM 560 N N . ARG A 1 74 ? 18.288 7.329 -14.060 1.00 79.69 74 ARG A N 1
ATOM 561 C CA . ARG A 1 74 ? 17.254 6.851 -13.116 1.00 79.69 74 ARG A CA 1
ATOM 562 C C . ARG A 1 74 ? 17.792 5.743 -12.192 1.00 79.69 74 ARG A C 1
ATOM 564 O O . ARG A 1 74 ? 17.780 4.568 -12.551 1.00 79.69 74 ARG A O 1
ATOM 571 N N . VAL A 1 75 ? 18.177 6.100 -10.968 1.00 85.69 75 VAL A N 1
ATOM 572 C CA . VAL A 1 75 ? 18.587 5.143 -9.923 1.00 85.69 75 VAL A CA 1
ATOM 573 C C . VAL A 1 75 ? 17.384 4.338 -9.410 1.00 85.69 75 VAL A C 1
ATOM 575 O O . VAL A 1 75 ? 16.372 4.908 -8.992 1.00 85.69 75 VAL A O 1
ATOM 578 N N . TYR A 1 76 ? 17.495 3.005 -9.386 1.00 84.44 76 TYR A N 1
ATOM 579 C CA . TYR A 1 76 ? 16.517 2.144 -8.714 1.00 84.44 76 TYR A CA 1
ATOM 580 C C . TYR A 1 76 ? 16.833 2.039 -7.217 1.00 84.44 76 TYR A C 1
ATOM 582 O O . TYR A 1 76 ? 17.676 1.252 -6.791 1.00 84.44 76 TYR A O 1
ATOM 590 N N . ILE A 1 77 ? 16.123 2.822 -6.405 1.00 88.69 77 ILE A N 1
ATOM 591 C CA . ILE A 1 77 ? 16.183 2.713 -4.944 1.00 88.69 77 ILE A CA 1
ATOM 592 C C . ILE A 1 77 ? 15.448 1.434 -4.522 1.00 88.69 77 ILE A C 1
ATOM 594 O O . ILE A 1 77 ? 14.208 1.403 -4.516 1.00 88.69 77 ILE A O 1
ATOM 598 N N . ARG A 1 78 ? 16.206 0.396 -4.132 1.00 88.00 78 ARG A N 1
ATOM 599 C CA . ARG A 1 78 ? 15.667 -0.690 -3.302 1.00 88.00 78 ARG A CA 1
ATOM 600 C C . ARG A 1 78 ? 15.117 -0.067 -2.017 1.00 88.00 78 ARG A C 1
ATOM 602 O O . ARG A 1 78 ? 15.780 0.729 -1.367 1.00 88.00 78 ARG A O 1
ATOM 609 N N . ARG A 1 79 ? 13.861 -0.391 -1.729 1.00 85.94 79 ARG A N 1
ATOM 610 C CA . ARG A 1 79 ? 13.174 -0.116 -0.469 1.00 85.94 79 ARG A CA 1
ATOM 611 C C . ARG A 1 79 ? 12.714 -1.467 0.031 1.00 85.94 79 ARG A C 1
ATOM 613 O O . ARG A 1 79 ? 12.147 -2.221 -0.766 1.00 85.94 79 ARG A O 1
ATOM 620 N N . ASP A 1 80 ? 12.940 -1.755 1.296 1.00 90.75 80 ASP A N 1
ATOM 621 C CA . ASP A 1 80 ? 12.818 -3.102 1.844 1.00 90.75 80 ASP A CA 1
ATOM 622 C C . ASP A 1 80 ? 11.344 -3.444 2.066 1.00 90.75 80 ASP A C 1
ATOM 624 O O . ASP A 1 80 ? 10.724 -3.158 3.089 1.00 90.75 80 ASP A O 1
ATOM 628 N N . ARG A 1 81 ? 10.729 -3.953 0.988 1.00 89.50 81 ARG A N 1
ATOM 629 C CA . ARG A 1 81 ? 9.270 -4.062 0.864 1.00 89.50 81 ARG A CA 1
ATOM 630 C C . ARG A 1 81 ? 8.670 -5.042 1.867 1.00 89.50 81 ARG A C 1
ATOM 632 O O . ARG A 1 81 ? 7.561 -4.780 2.314 1.00 89.50 81 ARG A O 1
ATOM 639 N N . LYS A 1 82 ? 9.389 -6.126 2.192 1.00 90.50 82 LYS A N 1
ATOM 640 C CA . LYS A 1 82 ? 8.948 -7.147 3.152 1.00 90.50 82 LYS A CA 1
ATOM 641 C C . LYS A 1 82 ? 8.979 -6.595 4.575 1.00 90.50 82 LYS A C 1
ATOM 643 O O . LYS A 1 82 ? 7.915 -6.386 5.133 1.00 90.50 82 LYS A O 1
ATOM 648 N N . GLU A 1 83 ? 10.138 -6.148 5.059 1.00 92.62 83 GLU A N 1
ATOM 649 C CA . GLU A 1 83 ? 10.262 -5.476 6.364 1.00 92.62 83 GLU A CA 1
ATOM 650 C C . GLU A 1 83 ? 9.236 -4.340 6.539 1.00 92.62 83 GLU A C 1
ATOM 652 O O . GLU A 1 83 ? 8.527 -4.278 7.540 1.00 92.62 83 GLU A O 1
ATOM 657 N N . ARG A 1 84 ? 9.064 -3.471 5.533 1.00 92.00 84 ARG A N 1
ATOM 658 C CA . ARG A 1 84 ? 8.073 -2.385 5.601 1.00 92.00 84 ARG A CA 1
ATOM 659 C C . ARG A 1 84 ? 6.616 -2.871 5.544 1.00 92.00 84 ARG A C 1
ATOM 661 O O . ARG A 1 84 ? 5.743 -2.167 6.050 1.00 92.00 84 ARG A O 1
ATOM 668 N N . HIS A 1 85 ? 6.333 -4.018 4.930 1.00 91.56 85 HIS A N 1
ATOM 669 C CA . HIS A 1 85 ? 5.023 -4.673 4.999 1.00 91.56 85 HIS A CA 1
ATOM 670 C C . HIS A 1 85 ? 4.788 -5.235 6.406 1.00 91.56 85 HIS A C 1
ATOM 672 O O . HIS A 1 85 ? 3.779 -4.900 7.021 1.00 91.56 85 HIS A O 1
ATOM 678 N N . ASP A 1 86 ? 5.756 -5.975 6.947 1.00 92.25 86 ASP A N 1
ATOM 679 C CA . ASP A 1 86 ? 5.711 -6.580 8.281 1.00 92.25 86 ASP A CA 1
ATOM 680 C C . ASP A 1 86 ? 5.543 -5.505 9.374 1.00 92.25 86 ASP A C 1
ATOM 682 O O . ASP A 1 86 ? 4.721 -5.647 10.284 1.00 92.25 86 ASP A O 1
ATOM 686 N N . MET A 1 87 ? 6.235 -4.366 9.230 1.00 93.75 87 MET A N 1
ATOM 687 C CA . MET A 1 87 ? 6.026 -3.172 10.054 1.00 93.75 87 MET A CA 1
ATOM 688 C C . MET A 1 87 ? 4.593 -2.644 9.956 1.00 93.75 87 MET A C 1
ATOM 690 O O . MET A 1 87 ? 3.986 -2.392 10.988 1.00 93.75 87 MET A O 1
ATOM 694 N N . ILE A 1 88 ? 4.030 -2.474 8.753 1.00 93.31 88 ILE A N 1
ATOM 695 C CA . ILE A 1 88 ? 2.653 -1.969 8.574 1.00 93.31 88 ILE A CA 1
ATOM 696 C C . ILE A 1 88 ? 1.626 -2.949 9.161 1.00 93.31 88 ILE A C 1
ATOM 698 O O . ILE A 1 88 ? 0.662 -2.512 9.793 1.00 93.31 88 ILE A O 1
ATOM 702 N N . PHE A 1 89 ? 1.844 -4.256 9.008 1.00 92.56 89 PHE A N 1
ATOM 703 C CA . PHE A 1 89 ? 0.996 -5.281 9.609 1.00 92.56 89 PHE A CA 1
ATOM 704 C C . PHE A 1 89 ? 1.074 -5.227 11.143 1.00 92.56 89 PHE A C 1
ATOM 706 O O . PHE A 1 89 ? 0.047 -5.231 11.820 1.00 92.56 89 PHE A O 1
ATOM 713 N N . SER A 1 90 ? 2.277 -5.082 11.707 1.00 93.88 90 SER A N 1
ATOM 714 C CA . SER A 1 90 ? 2.473 -4.938 13.154 1.00 93.88 90 SER A CA 1
ATOM 715 C C . SER A 1 90 ? 1.922 -3.623 13.722 1.00 93.88 90 SER A C 1
ATOM 717 O O . SER A 1 90 ? 1.385 -3.619 14.827 1.00 93.88 90 SER A O 1
ATOM 719 N N . ASP A 1 91 ? 2.058 -2.515 12.993 1.00 95.31 91 ASP A N 1
ATOM 720 C CA . ASP A 1 91 ? 1.675 -1.168 13.436 1.00 95.31 91 ASP A CA 1
ATOM 721 C C . ASP A 1 91 ? 0.150 -0.939 13.419 1.00 95.31 91 ASP A C 1
ATOM 723 O O . ASP A 1 91 ? -0.316 -0.033 14.111 1.00 95.31 91 ASP A O 1
ATOM 727 N N . TYR A 1 92 ? -0.612 -1.722 12.637 1.00 94.50 92 TYR A N 1
ATOM 728 C CA . TYR A 1 92 ? -2.058 -1.523 12.438 1.00 94.50 92 TYR A CA 1
ATOM 729 C C . TYR A 1 92 ? -2.930 -2.784 12.563 1.00 94.50 92 TYR A C 1
ATOM 731 O O . TYR A 1 92 ? -4.050 -2.697 13.062 1.00 94.50 92 TYR A O 1
ATOM 739 N N . LEU A 1 93 ? -2.483 -3.944 12.069 1.00 90.94 93 LEU A N 1
ATOM 740 C CA . LEU A 1 93 ? -3.356 -5.109 11.841 1.00 90.94 93 LEU A CA 1
ATOM 741 C C . LEU A 1 93 ? -3.355 -6.131 12.994 1.00 90.94 93 LEU A C 1
ATOM 743 O O . LEU A 1 93 ? -4.230 -6.993 13.029 1.00 90.94 93 LEU A O 1
ATOM 747 N N . LYS A 1 94 ? -2.475 -5.980 13.996 1.00 90.62 94 LYS A N 1
ATOM 748 C CA . LYS A 1 94 ? -2.397 -6.807 15.227 1.00 90.62 94 LYS A CA 1
ATOM 749 C C . LYS A 1 94 ? -3.582 -6.672 16.210 1.00 90.62 94 LYS A C 1
ATOM 751 O O . LYS A 1 94 ? -3.474 -7.061 17.372 1.00 90.62 94 LYS A O 1
ATOM 756 N N . GLY A 1 95 ? -4.722 -6.142 15.767 1.00 87.38 95 GLY A N 1
ATOM 757 C CA . GLY A 1 95 ? -5.926 -6.001 16.589 1.00 87.38 95 GLY A CA 1
ATOM 758 C C . GLY A 1 95 ? -5.698 -5.092 17.798 1.00 87.38 95 GLY A C 1
ATOM 759 O O . GLY A 1 95 ? -5.247 -3.962 17.648 1.00 87.38 95 GLY A O 1
ATOM 760 N N . GLU A 1 96 ? -6.001 -5.585 18.996 1.00 87.56 96 GLU A N 1
ATOM 761 C CA . GLU A 1 96 ? -5.862 -4.829 20.250 1.00 87.56 96 GLU A CA 1
ATOM 762 C C . GLU A 1 96 ? -4.396 -4.576 20.652 1.00 87.56 96 GLU A C 1
ATOM 764 O O . GLU A 1 96 ? -4.101 -3.605 21.338 1.00 87.56 96 GLU A O 1
ATOM 769 N N . GLN A 1 97 ? -3.456 -5.385 20.145 1.00 90.38 97 GLN A N 1
ATOM 770 C CA . GLN A 1 97 ? -2.007 -5.179 20.299 1.00 90.38 97 GLN A CA 1
ATOM 771 C C . GLN A 1 97 ? -1.411 -4.322 19.159 1.00 90.38 97 GLN A C 1
ATOM 773 O O . GLN A 1 97 ? -0.201 -4.331 18.922 1.00 90.38 97 GLN A O 1
ATOM 778 N N . SER A 1 98 ? -2.259 -3.608 18.411 1.00 91.88 98 SER A N 1
ATOM 779 C CA . SER A 1 98 ? -1.846 -2.636 17.397 1.00 91.88 98 SER A CA 1
ATOM 780 C C . SER A 1 98 ? -1.238 -1.388 18.039 1.00 91.88 98 SER A C 1
ATOM 782 O O . SER A 1 98 ? -1.786 -0.821 18.981 1.00 91.88 98 SER A O 1
ATOM 784 N N . LYS A 1 99 ? -0.138 -0.894 17.465 1.00 95.00 99 LYS A N 1
ATOM 785 C CA . LYS A 1 99 ? 0.513 0.354 17.893 1.00 95.00 99 LYS A CA 1
ATOM 786 C C . LYS A 1 99 ? -0.338 1.599 17.619 1.00 95.00 99 LYS A C 1
ATOM 788 O O . LYS A 1 99 ? -0.190 2.608 18.306 1.00 95.00 99 LYS A O 1
ATOM 793 N N . TYR A 1 100 ? -1.203 1.551 16.605 1.00 94.94 100 TYR A N 1
ATOM 794 C CA . TYR A 1 100 ? -2.058 2.668 16.208 1.00 94.94 100 TYR A CA 1
ATOM 795 C C . TYR A 1 100 ? -3.539 2.285 16.177 1.00 94.94 100 TYR A C 1
ATOM 797 O O . TYR A 1 100 ? -3.921 1.177 15.797 1.00 94.94 100 TYR A O 1
ATOM 805 N N . THR A 1 101 ? -4.392 3.250 16.522 1.00 94.94 101 THR A N 1
ATOM 806 C CA . THR A 1 101 ? -5.850 3.078 16.541 1.00 94.94 101 THR A CA 1
ATOM 807 C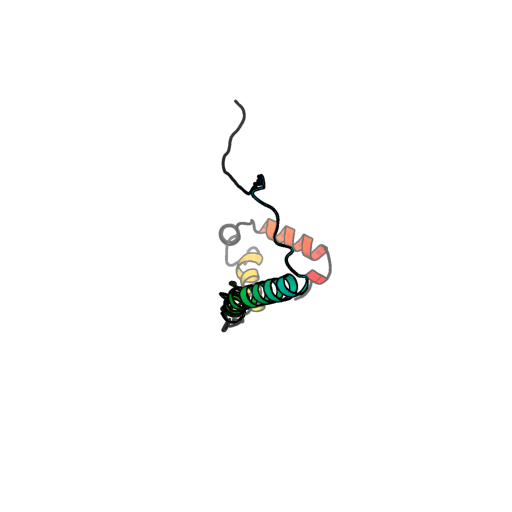 C . THR A 1 101 ? -6.445 2.931 15.129 1.00 94.94 101 THR A C 1
ATOM 809 O O . THR A 1 101 ? -5.894 3.484 14.168 1.00 94.94 101 THR A O 1
ATOM 812 N N . PRO A 1 102 ? -7.625 2.290 14.980 1.00 94.31 102 PRO A N 1
ATOM 813 C CA . PRO A 1 102 ? -8.363 2.238 13.712 1.00 94.31 102 PRO A CA 1
ATOM 814 C C . PRO A 1 102 ? -8.617 3.616 13.085 1.00 94.31 102 PRO A C 1
ATOM 816 O O . PRO A 1 102 ? -8.548 3.779 11.869 1.00 94.31 102 PRO A O 1
ATOM 819 N N . GLU A 1 103 ? -8.837 4.644 13.907 1.00 95.19 103 GLU A N 1
ATOM 820 C CA . GLU A 1 103 ? -9.009 6.020 13.435 1.00 95.19 103 GLU A CA 1
ATOM 821 C C . GLU A 1 103 ? -7.718 6.584 12.803 1.00 95.19 103 GLU A C 1
ATOM 823 O O . GLU A 1 103 ? -7.764 7.315 11.812 1.00 95.19 103 GLU A O 1
ATOM 828 N N . THR A 1 104 ? -6.550 6.196 13.323 1.00 95.94 104 THR A N 1
ATOM 829 C CA . THR A 1 104 ? -5.239 6.549 12.754 1.00 95.94 104 THR A CA 1
ATOM 830 C C . THR A 1 104 ? -4.995 5.824 11.429 1.00 95.94 104 THR A C 1
ATOM 832 O O . THR A 1 104 ? -4.518 6.442 10.475 1.00 95.94 104 THR A O 1
ATOM 835 N N . PHE A 1 105 ? -5.381 4.544 11.329 1.00 95.88 105 PHE A N 1
ATOM 836 C CA . PHE A 1 105 ? -5.396 3.810 10.056 1.00 95.88 105 PHE A CA 1
ATOM 837 C C . PHE A 1 105 ? -6.280 4.532 9.028 1.0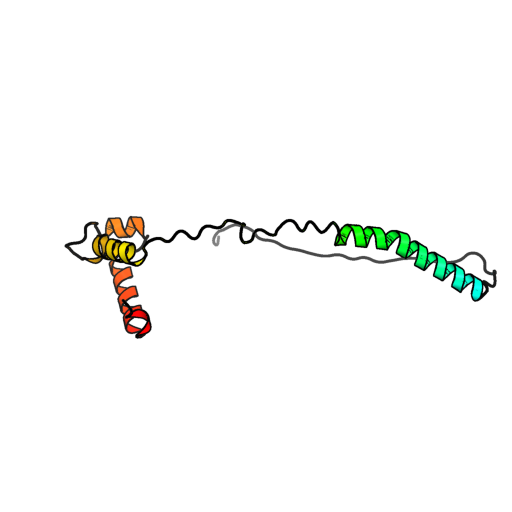0 95.88 105 PHE A C 1
ATOM 839 O O . PHE A 1 105 ? -5.821 4.834 7.924 1.00 95.88 105 PHE A O 1
ATOM 846 N N . ARG A 1 106 ? -7.500 4.927 9.419 1.00 96.25 106 ARG A N 1
ATOM 847 C CA . ARG A 1 106 ? -8.433 5.657 8.552 1.00 96.25 106 ARG A CA 1
ATOM 848 C C . ARG A 1 106 ? -7.903 7.011 8.095 1.00 96.25 106 ARG A C 1
ATOM 850 O O . ARG A 1 106 ? -8.031 7.329 6.917 1.00 96.25 106 ARG A O 1
ATOM 857 N N . ARG A 1 107 ? -7.261 7.796 8.968 1.00 96.94 107 ARG A N 1
ATOM 858 C CA . ARG A 1 107 ? -6.600 9.052 8.558 1.00 96.94 107 ARG A CA 1
ATOM 859 C C . ARG A 1 107 ? -5.479 8.811 7.540 1.00 96.94 107 ARG A C 1
ATOM 861 O O . ARG A 1 107 ? -5.331 9.601 6.614 1.00 96.94 107 ARG A O 1
ATOM 868 N N . ARG A 1 108 ? -4.704 7.729 7.693 1.00 96.31 108 ARG A N 1
ATOM 869 C CA . ARG A 1 108 ? -3.530 7.430 6.853 1.00 96.31 108 ARG A CA 1
ATOM 870 C C . ARG A 1 108 ? -3.874 6.817 5.494 1.00 96.31 108 ARG A C 1
ATOM 872 O O . ARG A 1 108 ? -3.278 7.207 4.495 1.00 96.31 108 ARG A O 1
ATOM 879 N N . PHE A 1 109 ? -4.800 5.862 5.464 1.00 95.12 109 PHE A N 1
ATOM 880 C CA . PHE A 1 109 ? -5.145 5.077 4.270 1.00 95.12 109 PHE A CA 1
ATOM 881 C C . PHE A 1 109 ? -6.510 5.438 3.669 1.00 95.12 109 PHE A C 1
ATOM 883 O O . PHE A 1 109 ? -6.855 4.936 2.604 1.00 95.12 109 PHE A O 1
ATOM 890 N N . ARG A 1 110 ? -7.274 6.332 4.318 1.00 97.00 110 ARG A N 1
ATOM 891 C CA . ARG A 1 110 ? -8.601 6.815 3.882 1.00 97.00 110 ARG A CA 1
ATOM 892 C C . ARG A 1 110 ? -9.644 5.694 3.727 1.00 97.00 110 ARG A C 1
ATOM 894 O O . ARG A 1 110 ? -10.568 5.809 2.932 1.00 97.00 110 ARG A O 1
ATOM 901 N N . MET A 1 111 ? -9.493 4.634 4.525 1.00 96.81 111 MET A N 1
ATOM 902 C CA . MET A 1 111 ? -10.310 3.417 4.542 1.00 96.81 111 MET A CA 1
ATOM 903 C C . MET A 1 111 ? -10.474 2.931 5.993 1.00 96.81 111 MET A C 1
ATOM 905 O O . MET A 1 111 ? -9.527 3.034 6.772 1.00 96.81 111 MET A O 1
ATOM 909 N N . ASP A 1 112 ? -11.640 2.402 6.372 1.00 94.94 112 ASP A N 1
ATOM 910 C CA . ASP A 1 112 ? -11.820 1.745 7.676 1.00 94.94 112 ASP A CA 1
ATOM 911 C C . ASP A 1 112 ? -11.093 0.389 7.725 1.00 94.94 112 ASP A C 1
ATOM 913 O O . ASP A 1 112 ? -11.049 -0.357 6.743 1.00 94.94 112 ASP A O 1
ATOM 917 N N . ILE A 1 113 ? -10.524 0.047 8.884 1.00 93.75 113 ILE A N 1
ATOM 918 C CA . ILE A 1 113 ? -9.646 -1.125 9.024 1.00 93.75 113 ILE A CA 1
ATOM 919 C C . ILE A 1 113 ? -10.373 -2.457 8.783 1.00 93.75 113 ILE A C 1
ATOM 921 O O . ILE A 1 113 ? -9.799 -3.389 8.226 1.00 93.75 113 ILE A O 1
ATOM 925 N N . ASP A 1 114 ? -11.653 -2.546 9.136 1.00 94.12 114 ASP A N 1
ATOM 926 C CA . ASP A 1 114 ? -12.441 -3.769 8.958 1.00 94.12 114 ASP A CA 1
ATOM 927 C C . ASP A 1 114 ? -12.962 -3.926 7.523 1.00 94.12 114 ASP A C 1
ATOM 929 O O . ASP A 1 114 ? -13.168 -5.048 7.062 1.00 94.12 114 ASP A O 1
ATOM 933 N N . LEU A 1 115 ? -13.071 -2.827 6.764 1.00 95.94 115 LEU A N 1
ATOM 934 C CA . LEU A 1 115 ? -13.249 -2.894 5.312 1.00 95.94 115 LEU A CA 1
ATOM 935 C C . LEU A 1 115 ? -11.985 -3.456 4.645 1.00 95.94 115 LEU A C 1
ATOM 937 O O . LEU A 1 115 ? -12.097 -4.345 3.805 1.00 95.94 115 LEU A O 1
ATOM 941 N N . PHE A 1 116 ? -10.795 -3.019 5.075 1.00 94.19 116 PHE A N 1
ATOM 942 C CA . PHE A 1 116 ? -9.531 -3.595 4.602 1.00 94.19 116 PHE A CA 1
ATOM 943 C C . PHE A 1 116 ? -9.443 -5.103 4.898 1.00 94.19 116 PHE A C 1
ATOM 945 O O . PHE A 1 116 ? -9.170 -5.877 3.984 1.00 94.19 116 PHE A O 1
ATOM 952 N N . LYS A 1 117 ? -9.756 -5.547 6.127 1.00 92.38 117 LYS A N 1
ATOM 953 C CA . LYS A 1 117 ? -9.793 -6.984 6.486 1.00 92.38 117 LYS A CA 1
ATOM 954 C C . LYS A 1 117 ? -10.782 -7.782 5.628 1.00 92.38 117 LYS A C 1
ATOM 956 O O . LYS A 1 117 ? -10.458 -8.877 5.183 1.00 92.38 117 LYS A O 1
ATOM 961 N N . ARG A 1 118 ? -11.981 -7.244 5.369 1.00 95.69 118 ARG A N 1
ATOM 962 C CA . ARG A 1 118 ? -12.982 -7.897 4.504 1.00 95.69 118 ARG A CA 1
ATOM 963 C C . ARG A 1 118 ? -12.499 -8.040 3.061 1.00 95.69 118 ARG A C 1
ATOM 965 O O . ARG A 1 118 ? -12.739 -9.077 2.456 1.00 95.69 118 ARG A O 1
ATOM 972 N N . ILE A 1 119 ? -11.822 -7.022 2.527 1.00 94.88 119 ILE A N 1
ATOM 973 C CA . ILE A 1 119 ? -11.221 -7.067 1.187 1.00 94.88 119 ILE A CA 1
ATOM 974 C C . ILE A 1 119 ? -10.069 -8.081 1.152 1.00 94.88 119 ILE A C 1
ATOM 976 O O . ILE A 1 119 ? -10.011 -8.878 0.223 1.00 94.88 119 ILE A O 1
ATOM 980 N N . TRP A 1 120 ? -9.208 -8.106 2.175 1.00 91.62 120 TRP A N 1
ATOM 981 C CA . TRP A 1 120 ? -8.128 -9.090 2.309 1.00 91.62 120 TRP A CA 1
ATOM 982 C C . TRP A 1 120 ? -8.664 -10.525 2.253 1.00 91.62 120 TRP A C 1
ATOM 984 O O . TRP A 1 120 ? -8.283 -11.278 1.365 1.00 91.62 120 TRP A O 1
ATOM 994 N N . LEU A 1 121 ? -9.611 -10.878 3.129 1.00 92.06 121 LEU A N 1
ATOM 995 C CA . LEU A 1 121 ? -10.184 -12.229 3.197 1.00 92.06 121 LEU A CA 1
ATOM 996 C C . LEU A 1 121 ? -10.924 -12.628 1.905 1.00 92.06 121 LEU A C 1
ATOM 998 O O . LEU A 1 121 ? -10.907 -13.794 1.514 1.00 92.06 121 LEU A O 1
ATOM 1002 N N . ALA A 1 122 ? -11.553 -11.672 1.213 1.00 94.44 122 ALA A N 1
ATOM 1003 C CA . ALA A 1 122 ? -12.190 -11.908 -0.085 1.00 94.44 122 ALA A CA 1
ATOM 1004 C C . ALA A 1 122 ? -11.177 -12.143 -1.225 1.00 94.44 122 ALA A C 1
ATOM 1006 O O . ALA A 1 122 ? -11.478 -12.866 -2.168 1.00 94.44 122 ALA A O 1
ATOM 1007 N N . ILE A 1 123 ? -9.984 -11.547 -1.143 1.00 92.31 123 ILE A N 1
ATOM 1008 C CA . ILE A 1 123 ? -8.883 -11.760 -2.095 1.00 92.31 123 ILE A CA 1
ATOM 1009 C C . ILE A 1 123 ? -8.163 -13.085 -1.796 1.00 92.31 123 ILE A C 1
ATOM 1011 O O . ILE A 1 123 ? -7.902 -13.863 -2.707 1.00 92.31 123 ILE A O 1
ATOM 1015 N N . GLU A 1 124 ? -7.903 -13.375 -0.523 1.00 90.12 124 GLU A N 1
ATOM 1016 C CA . GLU A 1 124 ? -7.285 -14.619 -0.045 1.00 90.12 124 GLU A CA 1
ATOM 1017 C C . GLU A 1 124 ? -8.126 -15.854 -0.417 1.00 90.12 124 GLU A C 1
ATOM 1019 O O . GLU A 1 124 ? -7.590 -16.853 -0.889 1.00 90.12 124 GLU A O 1
ATOM 1024 N N . SER A 1 125 ? -9.457 -15.754 -0.321 1.00 91.25 125 SER A N 1
ATOM 1025 C CA . SER A 1 125 ? -10.392 -16.806 -0.760 1.00 91.25 125 SER A CA 1
ATOM 1026 C C . SER A 1 125 ? -10.628 -16.882 -2.278 1.00 91.25 125 SER A C 1
ATOM 1028 O O . SER A 1 125 ? -11.291 -17.813 -2.732 1.00 91.25 125 SER A O 1
ATOM 1030 N N . TYR A 1 126 ? -10.085 -15.955 -3.079 1.00 91.19 126 TYR A N 1
ATOM 1031 C CA . TYR A 1 126 ? -10.203 -15.991 -4.544 1.00 91.19 126 TYR A CA 1
ATOM 1032 C C . TYR A 1 126 ? -9.195 -16.952 -5.204 1.00 91.19 126 TYR A C 1
ATOM 1034 O O . TYR A 1 126 ? -9.450 -17.437 -6.307 1.00 91.19 126 TYR A O 1
ATOM 1042 N N . GLY A 1 127 ? -8.067 -17.254 -4.547 1.00 84.19 127 GLY A N 1
ATOM 1043 C CA . GLY A 1 127 ? -7.157 -18.321 -4.976 1.00 84.19 127 GLY A CA 1
ATOM 1044 C C . GLY A 1 127 ? -5.693 -18.159 -4.556 1.00 84.19 127 GLY A C 1
ATOM 1045 O O . GLY A 1 127 ? -5.216 -17.064 -4.254 1.00 84.19 127 GLY A O 1
ATOM 1046 N N . ASP A 1 128 ? -4.970 -19.279 -4.623 1.00 86.44 128 ASP A N 1
ATOM 1047 C CA . ASP A 1 128 ? -3.634 -19.539 -4.058 1.00 86.44 128 ASP A CA 1
ATOM 1048 C C . ASP A 1 128 ? -2.546 -18.499 -4.373 1.00 86.44 128 ASP A C 1
ATOM 1050 O O . ASP A 1 128 ? -1.584 -18.350 -3.618 1.00 86.44 128 ASP A O 1
ATOM 1054 N N . TYR A 1 129 ? -2.694 -17.742 -5.466 1.00 86.56 129 TYR A N 1
ATOM 1055 C CA . TYR A 1 129 ? -1.796 -16.641 -5.829 1.00 86.56 129 TYR A CA 1
ATOM 1056 C C . TYR A 1 129 ? -1.627 -15.612 -4.696 1.00 86.56 129 TYR A C 1
ATOM 1058 O O . TYR A 1 129 ? -0.544 -15.053 -4.526 1.00 86.56 129 TYR A O 1
ATOM 1066 N N . PHE A 1 130 ? -2.674 -15.384 -3.897 1.00 80.81 130 PHE A N 1
ATOM 1067 C CA . PHE A 1 130 ? -2.667 -14.407 -2.806 1.00 80.81 130 PHE A CA 1
ATOM 1068 C C . PHE A 1 130 ? -2.186 -14.967 -1.454 1.00 80.81 130 PHE A C 1
ATOM 1070 O O . PHE A 1 130 ? -2.107 -14.212 -0.490 1.00 80.81 130 PHE A O 1
ATOM 1077 N N . ILE A 1 131 ? -1.821 -16.254 -1.387 1.00 77.81 131 ILE A N 1
ATOM 1078 C CA . ILE A 1 131 ? -1.388 -16.953 -0.158 1.00 77.81 131 ILE A CA 1
ATOM 1079 C C . ILE A 1 131 ? 0.160 -16.946 -0.017 1.00 77.81 131 ILE A C 1
ATOM 1081 O O . ILE A 1 131 ? 0.726 -17.494 0.925 1.00 77.81 131 ILE A O 1
ATOM 1085 N N . GLN A 1 132 ? 0.887 -16.316 -0.949 1.00 68.12 132 GLN A N 1
ATOM 1086 C CA . GLN A 1 132 ? 2.359 -16.290 -0.962 1.00 68.12 132 GLN A CA 1
ATOM 1087 C C . GLN A 1 132 ? 2.958 -15.315 0.073 1.00 68.12 132 GLN A C 1
ATOM 1089 O O . GLN A 1 132 ? 2.547 -14.155 0.149 1.00 68.12 132 GLN A O 1
ATOM 1094 N N . ILE A 1 133 ? 3.970 -15.779 0.826 1.00 56.34 133 ILE A N 1
ATOM 1095 C CA . ILE A 1 133 ? 4.635 -15.072 1.944 1.00 56.34 133 ILE A CA 1
ATOM 1096 C C . ILE A 1 133 ? 6.149 -14.978 1.723 1.00 56.34 133 ILE A C 1
ATOM 1098 O O . ILE A 1 133 ? 6.804 -16.025 1.552 1.00 56.34 133 ILE A O 1
#

Secondary structure (DSSP, 8-state):
------------------------S-------HHHHHHHHHHHHHHHHHHHHHHHHHHHHT------S---TT-------HHHHHHHHIIIIISGGG-SS-HHHHHHHHSS-HHHHHHHHHHHHTT-GGGG--

Sequence (133 aa):
MASLNYESESDSGTSSTRSLSLTKKSFDKQLTRDDVYEETNSNVVQTCVVHVPVMISTLLVEKKLPHGGSKFGRVYIRRDRKERHDMIFSDYLKGEQSKYTPETFRRRFRMDIDLFKRIWLAIESYGDYFIQI

Radius of gyration: 36.67 Å; chains: 1; bounding box: 56×54×102 Å

InterPro domains:
  IPR059462 Domain of unknown function DUF8418 [PF28509] (85-122)

pLDDT: mean 72.65, std 21.62, range [29.03, 97.0]

Organism: Cuscuta europaea (NCBI:txid41803)

Foldseek 3Di:
DDDD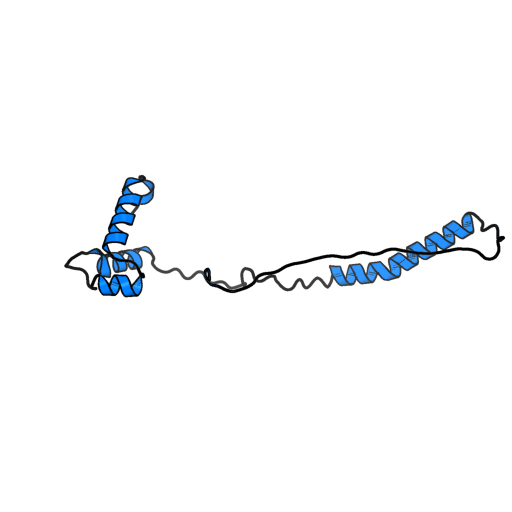DDDDDDDDDDDDDDDDDDDDDDDDDPCDPVNVVVVVVVVVVVVCVVVVVVVCCCVVVPPPVPDPPDDPPDDDDDDPVVVVVVVVCQQDVPPPNHVDDQVVVCVVVVDGPVVVVVVLVVVVVVDDVSVDD